Protein AF-A0A7X5CY88-F1 (afdb_monomer)

Nearest PDB structures (foldseek):
  5lwe-assembly1_A  TM=4.039E-01  e=1.557E+00  Homo sapiens
  6c9k-assembly1_S  TM=3.922E-01  e=3.007E+00  synthetic construct
  4nwp-assembly1_B  TM=4.016E-01  e=4.742E+00  Pyrococcus horikoshii OT3

Sequence (129 aa):
MANDVKNYSKETTSFILKEKIADMMKYGKQAVANFPRRERQTADEIRRSMLEMYRLSIIIEKKYYKKTTLQDLDIELDVLRHLIRLAQDKDYYGQNVAPPLPFKKYEYWSGLLNEIGRIIGGYMKYAKQ

Structure (mmCIF, N/CA/C/O backbone):
data_AF-A0A7X5CY88-F1
#
_entry.id   AF-A0A7X5CY88-F1
#
loop_
_atom_site.group_PDB
_atom_site.id
_atom_site.type_symbol
_atom_site.label_atom_id
_atom_site.label_alt_id
_atom_site.label_comp_id
_atom_site.label_asym_id
_atom_site.label_entity_id
_atom_site.label_seq_id
_atom_site.pdbx_PDB_ins_code
_atom_site.Cartn_x
_atom_site.Cartn_y
_atom_site.Cartn_z
_atom_site.occupancy
_atom_site.B_iso_or_equiv
_atom_site.auth_seq_id
_atom_site.auth_comp_id
_atom_site.auth_asym_id
_atom_site.auth_atom_id
_atom_site.pdbx_PDB_model_num
ATOM 1 N N . MET A 1 1 ? 18.848 -5.951 29.225 1.00 35.75 1 MET A N 1
ATOM 2 C CA . MET A 1 1 ? 18.233 -4.691 28.758 1.00 35.75 1 MET A CA 1
ATOM 3 C C . MET A 1 1 ? 16.773 -4.998 28.495 1.00 35.75 1 MET A C 1
ATOM 5 O O . MET A 1 1 ? 16.493 -5.838 27.651 1.00 35.75 1 MET A O 1
ATOM 9 N N . ALA A 1 2 ? 15.889 -4.489 29.351 1.00 35.09 2 ALA A N 1
ATOM 10 C CA . ALA A 1 2 ? 14.479 -4.854 29.360 1.00 35.09 2 ALA A CA 1
ATOM 11 C C . ALA A 1 2 ? 13.792 -4.370 28.077 1.00 35.09 2 ALA A C 1
ATOM 13 O O . 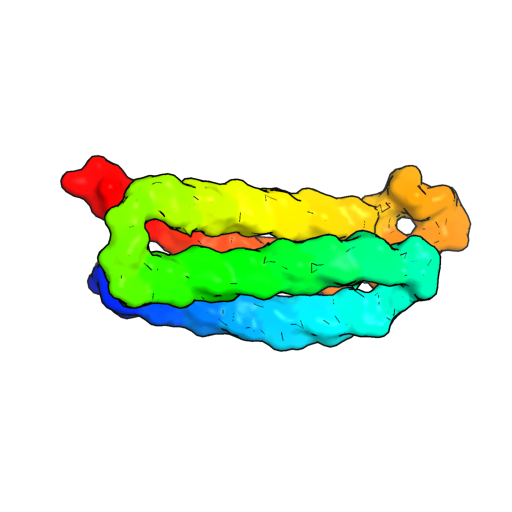ALA A 1 2 ? 13.971 -3.229 27.661 1.00 35.09 2 ALA A O 1
ATOM 14 N N . ASN A 1 3 ? 13.037 -5.269 27.449 1.00 37.44 3 ASN A N 1
ATOM 15 C CA . ASN A 1 3 ? 12.144 -4.948 26.350 1.00 37.44 3 ASN A CA 1
ATOM 16 C C . ASN A 1 3 ? 11.015 -4.067 26.893 1.00 37.44 3 ASN A C 1
ATOM 18 O O . ASN A 1 3 ? 10.084 -4.580 27.515 1.00 37.44 3 ASN A O 1
ATOM 22 N N . ASP A 1 4 ? 11.091 -2.762 26.644 1.00 35.91 4 ASP A N 1
ATOM 23 C CA . ASP A 1 4 ? 9.962 -1.849 26.805 1.00 35.91 4 ASP A CA 1
ATOM 24 C C . ASP A 1 4 ? 8.881 -2.224 25.787 1.00 35.91 4 ASP A C 1
ATOM 26 O O . ASP A 1 4 ? 8.830 -1.731 24.656 1.00 35.91 4 ASP A O 1
ATOM 30 N N . VAL A 1 5 ? 8.006 -3.145 26.187 1.00 42.75 5 VAL A N 1
ATOM 31 C CA . VAL A 1 5 ? 6.748 -3.414 25.497 1.00 42.75 5 VAL A CA 1
ATOM 32 C C . VAL A 1 5 ? 5.889 -2.166 25.680 1.00 42.75 5 VAL A C 1
ATOM 34 O O . VAL A 1 5 ? 5.160 -2.032 26.660 1.00 42.75 5 VAL A O 1
ATOM 37 N N . LYS A 1 6 ? 6.028 -1.205 24.759 1.00 44.69 6 LYS A N 1
ATOM 38 C CA . LYS A 1 6 ? 5.182 -0.011 24.699 1.00 44.69 6 LYS A CA 1
ATOM 39 C C . LYS A 1 6 ? 3.727 -0.463 24.628 1.00 44.69 6 LYS A C 1
ATOM 41 O O . LYS A 1 6 ? 3.270 -0.982 23.611 1.00 44.69 6 LYS A O 1
ATOM 46 N N . ASN A 1 7 ? 3.020 -0.301 25.739 1.00 45.00 7 ASN A N 1
ATOM 47 C CA . ASN A 1 7 ? 1.625 -0.679 25.869 1.00 45.00 7 ASN A CA 1
ATOM 48 C C . ASN A 1 7 ? 0.783 0.429 25.221 1.00 45.00 7 ASN A C 1
ATOM 50 O O . ASN A 1 7 ? 0.421 1.416 25.860 1.00 45.00 7 ASN A O 1
ATOM 54 N N . TYR A 1 8 ? 0.586 0.339 23.906 1.00 52.22 8 TYR A N 1
ATOM 55 C CA . TYR A 1 8 ? -0.177 1.332 23.159 1.00 52.22 8 TYR A CA 1
ATOM 56 C C . TYR A 1 8 ? -1.666 1.202 23.497 1.00 52.22 8 TYR A C 1
ATOM 58 O O . TYR A 1 8 ? -2.258 0.135 23.335 1.00 52.22 8 TYR A O 1
ATOM 66 N N . SER A 1 9 ? -2.297 2.296 23.934 1.00 60.19 9 SER A N 1
ATOM 67 C CA . SER A 1 9 ? -3.754 2.334 24.066 1.00 60.19 9 SER A CA 1
ATOM 68 C C . SER A 1 9 ? -4.412 2.150 22.686 1.00 60.19 9 SER A C 1
ATOM 70 O O . SER A 1 9 ? -3.818 2.440 21.637 1.00 60.19 9 SER A O 1
ATOM 72 N N . LYS A 1 10 ? -5.661 1.664 22.664 1.00 60.47 10 LYS A N 1
ATOM 73 C CA . LYS A 1 10 ? -6.431 1.423 21.428 1.00 60.47 10 LYS A CA 1
ATOM 74 C C . LYS A 1 10 ? -6.499 2.666 20.524 1.00 60.47 10 LYS A C 1
ATOM 76 O O . LYS A 1 10 ? -6.479 2.547 19.300 1.00 60.47 10 LYS A O 1
ATOM 81 N N . GLU A 1 11 ? -6.557 3.844 21.138 1.00 60.56 11 GLU A N 1
ATOM 82 C CA . GLU A 1 11 ? -6.665 5.147 20.479 1.00 60.56 11 GLU A CA 1
ATOM 83 C C . GLU A 1 11 ? -5.322 5.588 19.878 1.00 60.56 11 GLU A C 1
ATOM 85 O O . GLU A 1 11 ? -5.256 5.915 18.693 1.00 60.56 11 GLU A O 1
ATOM 90 N N . THR A 1 12 ? -4.226 5.455 20.635 1.00 68.31 12 THR A N 1
ATOM 91 C CA . THR A 1 12 ? -2.867 5.726 20.144 1.00 68.31 12 THR A CA 1
ATOM 92 C C . THR A 1 12 ? -2.495 4.798 18.984 1.00 68.31 12 THR A C 1
ATOM 94 O O . THR A 1 12 ? -1.907 5.240 18.002 1.00 68.31 12 THR A O 1
ATOM 97 N N . THR A 1 13 ? -2.877 3.519 19.046 1.00 69.06 13 THR A N 1
ATOM 98 C CA . THR A 1 13 ? -2.561 2.541 17.988 1.00 69.06 13 THR A CA 1
ATOM 99 C C . THR A 1 13 ? -3.295 2.846 16.681 1.00 69.06 13 THR A C 1
ATOM 101 O O . THR A 1 13 ? -2.699 2.771 15.608 1.00 69.06 13 THR A O 1
ATOM 104 N N . SER A 1 14 ? -4.577 3.226 16.758 1.00 70.00 14 SER A N 1
ATOM 105 C CA . SER A 1 14 ? -5.360 3.595 15.572 1.00 70.00 14 SER A CA 1
ATOM 106 C C . SER A 1 14 ? -4.827 4.861 14.904 1.00 70.00 14 SER A C 1
ATOM 108 O O . SER A 1 14 ? -4.806 4.947 13.677 1.00 70.00 14 SER A O 1
ATOM 110 N N . PHE A 1 15 ? -4.384 5.827 15.708 1.00 77.69 15 PHE A N 1
ATOM 111 C CA . PHE A 1 15 ? -3.756 7.045 15.216 1.00 77.69 15 PHE A CA 1
ATOM 112 C C . PHE A 1 15 ? -2.438 6.737 14.484 1.00 77.69 15 PHE A C 1
ATOM 114 O O . PHE A 1 15 ? -2.274 7.126 13.328 1.00 77.69 15 PHE A O 1
ATOM 121 N N . ILE A 1 16 ? -1.559 5.933 15.101 1.00 85.94 16 ILE A N 1
ATOM 122 C CA . ILE A 1 16 ? -0.278 5.505 14.510 1.00 85.94 16 ILE A CA 1
ATOM 123 C C . ILE A 1 16 ? -0.493 4.758 13.185 1.00 85.94 16 ILE A C 1
ATOM 125 O O . ILE A 1 16 ? 0.233 4.986 12.219 1.00 85.94 16 ILE A O 1
ATOM 129 N N . LEU A 1 17 ? -1.489 3.871 13.117 1.00 88.81 17 LEU A N 1
AT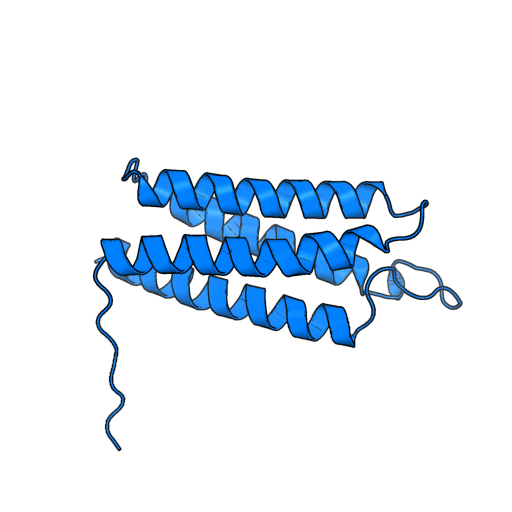OM 130 C CA . LEU A 1 17 ? -1.796 3.101 11.911 1.00 88.81 17 LEU A CA 1
ATOM 131 C C . LEU A 1 17 ? -2.125 4.011 10.719 1.00 88.81 17 LEU A C 1
ATOM 133 O O . LEU A 1 17 ? -1.563 3.839 9.636 1.00 88.81 17 LEU A O 1
ATOM 137 N N . LYS A 1 18 ? -3.001 5.000 10.924 1.00 91.06 18 LYS A N 1
ATOM 138 C CA . LYS A 1 18 ? -3.374 5.968 9.886 1.00 91.06 18 LYS A CA 1
ATOM 139 C C . LYS A 1 18 ? -2.169 6.782 9.416 1.00 91.06 18 LYS A C 1
ATOM 141 O O . LYS A 1 18 ? -2.000 6.967 8.211 1.00 91.06 18 LYS A O 1
ATOM 146 N N . GLU A 1 19 ? -1.335 7.262 10.339 1.00 92.56 19 GLU A N 1
ATOM 147 C CA . GLU A 1 19 ? -0.125 8.022 9.994 1.00 92.56 19 GLU A CA 1
ATOM 148 C C . GLU A 1 19 ? 0.852 7.184 9.166 1.00 92.56 19 GLU A C 1
ATOM 150 O O . GLU A 1 19 ? 1.308 7.626 8.112 1.00 92.56 19 GLU A O 1
ATOM 155 N N . LYS A 1 20 ? 1.094 5.932 9.570 1.00 93.06 20 LYS A N 1
ATOM 156 C CA . LYS A 1 20 ? 1.972 5.007 8.843 1.00 93.06 20 LYS A CA 1
ATOM 157 C C . LYS A 1 20 ? 1.463 4.693 7.439 1.00 93.06 20 LYS A C 1
ATOM 159 O O . LYS A 1 20 ? 2.252 4.668 6.495 1.00 93.06 20 LYS A O 1
ATOM 164 N N . ILE A 1 21 ? 0.152 4.502 7.278 1.00 94.19 21 ILE A N 1
ATOM 165 C CA . ILE A 1 21 ? -0.462 4.330 5.955 1.00 94.19 21 ILE A CA 1
ATOM 166 C C . ILE A 1 21 ? -0.300 5.609 5.126 1.00 94.19 21 ILE A C 1
ATOM 168 O O . ILE A 1 21 ? 0.097 5.529 3.966 1.00 94.19 21 ILE A O 1
ATOM 172 N N . ALA A 1 22 ? -0.535 6.791 5.702 1.00 94.12 22 ALA A N 1
ATOM 173 C CA . ALA A 1 22 ? -0.371 8.060 4.995 1.00 94.12 22 ALA A CA 1
ATOM 174 C C . ALA A 1 22 ? 1.078 8.291 4.528 1.00 94.12 22 ALA A C 1
ATOM 176 O O . ALA A 1 22 ? 1.299 8.740 3.401 1.00 94.12 22 ALA A O 1
ATOM 177 N N . ASP A 1 23 ? 2.068 7.951 5.354 1.00 94.44 23 ASP A N 1
ATOM 178 C CA . ASP A 1 23 ? 3.482 8.034 4.984 1.00 94.44 23 ASP A CA 1
ATOM 179 C C . ASP A 1 23 ? 3.849 7.028 3.887 1.00 94.44 23 ASP A C 1
ATOM 181 O O . ASP A 1 23 ? 4.501 7.398 2.906 1.00 94.44 23 ASP A O 1
ATOM 185 N N . MET A 1 24 ? 3.344 5.793 3.975 1.00 95.50 24 MET A N 1
ATOM 186 C CA . MET A 1 24 ? 3.473 4.804 2.902 1.00 95.50 24 MET A CA 1
ATOM 187 C C . MET A 1 24 ? 2.866 5.315 1.590 1.00 95.50 24 MET A C 1
ATOM 189 O O . MET A 1 24 ? 3.486 5.184 0.536 1.00 95.50 24 MET A O 1
ATOM 193 N N . MET A 1 25 ? 1.713 5.986 1.637 1.00 95.38 25 MET A N 1
ATOM 194 C CA . MET A 1 25 ? 1.081 6.564 0.450 1.00 95.38 25 MET A CA 1
ATOM 195 C C . MET A 1 25 ? 1.893 7.697 -0.181 1.00 95.38 25 MET A C 1
ATOM 197 O O . MET A 1 25 ? 1.896 7.816 -1.409 1.00 95.38 25 MET A O 1
ATOM 201 N N . LYS A 1 26 ? 2.569 8.542 0.613 1.00 94.44 26 LYS A N 1
ATOM 202 C CA . LYS A 1 26 ? 3.444 9.605 0.079 1.00 94.44 26 LYS A CA 1
ATOM 203 C C . LYS A 1 26 ? 4.538 8.995 -0.796 1.00 94.44 26 LYS A C 1
ATOM 205 O O . LYS A 1 26 ? 4.743 9.447 -1.922 1.00 94.44 26 LYS A O 1
ATOM 210 N N . TYR A 1 27 ? 5.168 7.927 -0.308 1.00 94.38 27 TYR A N 1
ATOM 211 C CA . TYR A 1 27 ? 6.159 7.170 -1.066 1.00 94.38 27 TYR A CA 1
ATOM 212 C C . TYR A 1 27 ? 5.537 6.447 -2.273 1.00 94.38 27 TYR A C 1
ATOM 214 O O . TYR A 1 27 ? 5.994 6.598 -3.409 1.00 94.38 27 TYR A O 1
ATOM 222 N N . GLY A 1 28 ? 4.455 5.700 -2.048 1.00 91.81 28 GLY A N 1
ATOM 223 C CA . GLY A 1 28 ? 3.822 4.863 -3.061 1.00 91.81 28 GLY A CA 1
ATOM 224 C C . GLY A 1 28 ? 3.292 5.651 -4.257 1.00 91.81 28 GLY A C 1
ATOM 225 O O . GLY A 1 28 ? 3.490 5.255 -5.406 1.00 91.81 28 GLY A O 1
ATOM 226 N N . LYS A 1 29 ? 2.704 6.834 -4.029 1.00 92.00 29 LYS A N 1
ATOM 227 C CA . LYS A 1 29 ? 2.262 7.722 -5.117 1.00 92.00 29 LYS A CA 1
ATOM 228 C C . LYS A 1 29 ? 3.419 8.149 -6.024 1.00 92.00 29 LYS A C 1
ATOM 2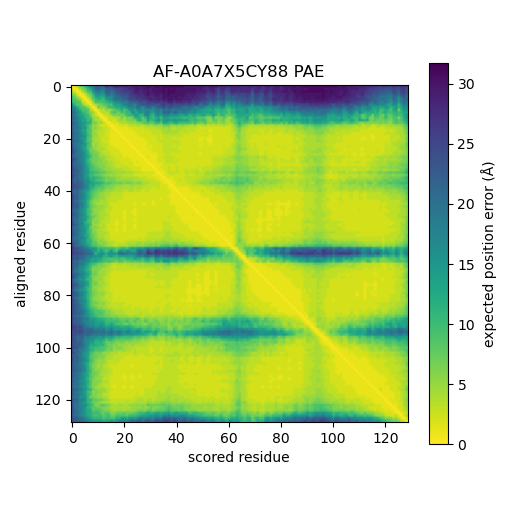30 O O . LYS A 1 29 ? 3.249 8.155 -7.243 1.00 92.00 29 LYS A O 1
ATOM 235 N N . GLN A 1 30 ? 4.585 8.465 -5.456 1.00 92.31 30 GLN A N 1
ATOM 236 C CA . GLN A 1 30 ? 5.782 8.822 -6.228 1.00 92.31 30 GLN A CA 1
ATOM 237 C C . GLN A 1 30 ? 6.363 7.615 -6.975 1.00 92.31 30 GLN A C 1
ATOM 239 O O . GLN A 1 30 ? 6.775 7.736 -8.129 1.00 92.31 30 GLN A O 1
ATOM 244 N N . ALA A 1 31 ? 6.379 6.436 -6.348 1.00 91.94 31 ALA A N 1
ATOM 245 C CA . ALA A 1 31 ? 6.855 5.211 -6.985 1.00 91.94 31 ALA A CA 1
ATOM 246 C C . ALA A 1 31 ? 6.020 4.867 -8.229 1.00 91.94 31 ALA A C 1
ATOM 248 O O . ALA A 1 31 ? 6.573 4.661 -9.309 1.00 91.94 31 ALA A O 1
ATOM 249 N N . VAL A 1 32 ? 4.696 4.910 -8.093 1.00 92.25 32 VAL A N 1
ATOM 250 C CA . VAL A 1 32 ? 3.738 4.517 -9.133 1.00 92.25 32 VAL A CA 1
ATOM 251 C C . VAL A 1 32 ? 3.584 5.571 -10.238 1.00 92.25 32 VAL A C 1
ATOM 253 O O . VAL A 1 32 ? 3.217 5.252 -11.366 1.00 92.25 32 VAL A O 1
ATOM 256 N N . ALA A 1 33 ? 3.893 6.841 -9.961 1.00 90.25 33 ALA A N 1
ATOM 257 C CA . ALA A 1 33 ? 3.929 7.892 -10.985 1.00 90.25 33 ALA A CA 1
ATOM 258 C C . ALA A 1 33 ? 4.966 7.626 -12.092 1.00 90.25 33 ALA A C 1
ATOM 260 O O . ALA A 1 33 ? 4.785 8.086 -13.214 1.00 90.25 33 ALA A O 1
ATOM 261 N 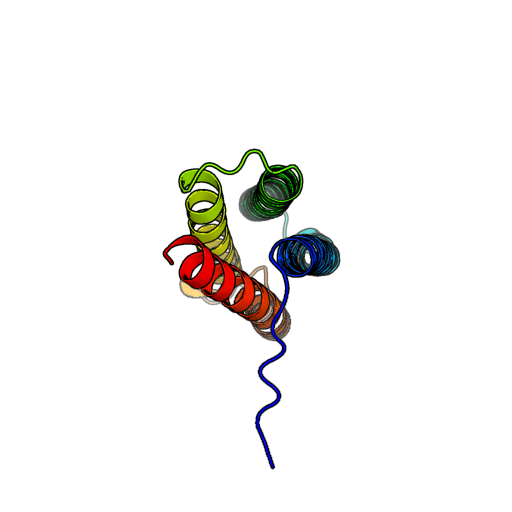N . ASN A 1 34 ? 6.018 6.859 -11.790 1.00 87.75 34 ASN A N 1
ATOM 262 C CA . ASN A 1 34 ? 7.089 6.530 -12.733 1.00 87.75 34 ASN A CA 1
ATOM 263 C C . ASN A 1 34 ? 6.810 5.264 -13.565 1.00 87.75 34 ASN A C 1
ATOM 265 O O . ASN A 1 34 ? 7.700 4.793 -14.272 1.00 87.75 34 ASN A O 1
ATOM 269 N N . PHE A 1 35 ? 5.617 4.672 -13.460 1.00 90.69 35 PHE A N 1
ATOM 270 C CA . PHE A 1 35 ? 5.301 3.444 -14.187 1.00 90.69 35 PHE A CA 1
ATOM 271 C C . PHE A 1 35 ? 5.150 3.722 -15.692 1.00 90.69 35 PHE A C 1
ATOM 273 O O . PHE A 1 35 ? 4.587 4.749 -16.084 1.00 90.69 35 PHE A O 1
ATOM 280 N N . PRO A 1 36 ? 5.623 2.808 -16.560 1.00 88.88 36 PRO A N 1
ATOM 281 C CA . PRO A 1 36 ? 5.475 2.953 -18.001 1.00 88.88 36 PRO A CA 1
ATOM 282 C C . PRO A 1 36 ? 3.996 2.888 -18.407 1.00 88.88 36 PRO A C 1
ATOM 284 O O . PRO A 1 36 ? 3.185 2.242 -17.748 1.00 88.88 36 PRO A O 1
ATOM 287 N N . ARG A 1 37 ? 3.643 3.496 -19.550 1.00 87.19 37 ARG A N 1
ATOM 288 C CA . ARG A 1 37 ? 2.249 3.599 -20.032 1.00 87.19 37 ARG A CA 1
ATOM 289 C C . ARG A 1 37 ? 1.510 2.256 -20.109 1.00 87.19 37 ARG A C 1
ATOM 291 O O . ARG A 1 37 ? 0.319 2.220 -19.824 1.00 87.19 37 ARG A O 1
ATOM 298 N N . ARG A 1 38 ? 2.207 1.177 -20.471 1.00 86.31 38 ARG A N 1
ATOM 299 C CA . ARG A 1 38 ? 1.647 -0.185 -20.526 1.00 86.31 38 ARG A CA 1
ATOM 300 C C . ARG A 1 38 ? 1.159 -0.706 -19.166 1.00 86.31 38 ARG A C 1
ATOM 302 O O . ARG A 1 38 ? 0.182 -1.430 -19.126 1.00 86.31 38 ARG A O 1
ATOM 309 N N . GLU A 1 39 ? 1.763 -0.246 -18.070 1.00 88.69 39 GLU A N 1
ATOM 310 C CA . GLU A 1 39 ? 1.437 -0.656 -16.696 1.00 88.69 39 GLU A CA 1
ATOM 311 C C . GLU A 1 39 ? 0.625 0.396 -15.947 1.00 88.69 39 GLU A C 1
ATOM 313 O O . GLU A 1 39 ? 0.587 0.435 -14.716 1.00 88.69 39 GLU A O 1
ATOM 318 N N . ARG A 1 40 ? -0.050 1.277 -16.692 1.00 89.62 40 ARG A N 1
ATOM 319 C CA . ARG A 1 40 ? -0.913 2.299 -16.105 1.00 89.62 40 ARG A CA 1
ATOM 320 C C . ARG A 1 40 ? -2.073 1.681 -15.324 1.00 89.62 40 ARG A C 1
ATOM 322 O O . ARG A 1 40 ? -2.422 2.201 -14.272 1.00 89.62 40 ARG A O 1
ATOM 329 N N . GLN A 1 41 ? -2.617 0.561 -15.797 1.00 91.25 41 GLN A N 1
ATOM 330 C CA . GLN A 1 41 ? -3.675 -0.154 -15.089 1.00 91.25 41 GLN A CA 1
ATOM 331 C C . GLN A 1 41 ? -3.179 -0.688 -13.740 1.00 91.25 41 GLN A C 1
ATOM 333 O O . GLN A 1 41 ? -3.785 -0.387 -12.717 1.00 91.25 41 GLN A O 1
ATOM 338 N N . THR A 1 42 ? -2.040 -1.385 -13.719 1.00 91.50 42 THR A N 1
ATOM 339 C CA . THR A 1 42 ? -1.384 -1.874 -12.493 1.00 91.50 42 THR A CA 1
ATOM 340 C C . THR A 1 42 ? -1.107 -0.730 -11.518 1.00 91.50 42 THR A C 1
ATOM 342 O O . THR A 1 42 ? -1.405 -0.815 -10.328 1.00 91.50 42 THR A O 1
ATOM 345 N N . ALA A 1 43 ? -0.605 0.391 -12.036 1.00 93.75 43 ALA A N 1
ATOM 346 C CA . ALA A 1 43 ? -0.413 1.611 -11.271 1.00 93.75 43 ALA A CA 1
ATOM 347 C C . ALA A 1 43 ? -1.721 2.134 -10.644 1.00 93.75 43 ALA A C 1
ATOM 349 O O . ALA A 1 43 ? -1.746 2.521 -9.475 1.00 93.75 43 ALA A O 1
ATOM 350 N N . ASP A 1 44 ? -2.816 2.146 -11.399 1.00 94.88 44 ASP A N 1
ATOM 351 C CA . ASP A 1 44 ?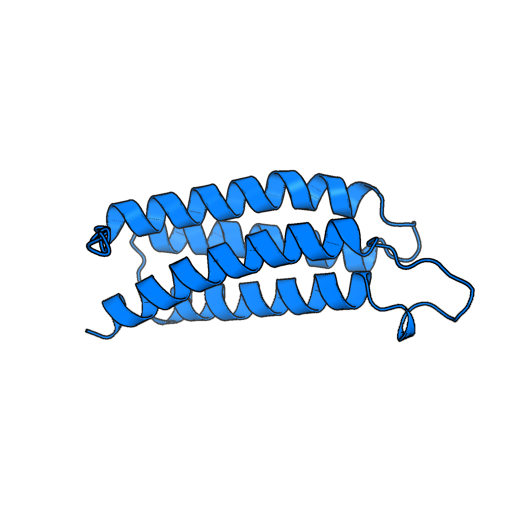 -4.112 2.615 -10.914 1.00 94.88 44 ASP A CA 1
ATOM 352 C C . ASP A 1 44 ? -4.734 1.668 -9.880 1.00 94.88 44 ASP A C 1
ATOM 354 O O . ASP A 1 44 ? -5.337 2.156 -8.924 1.00 94.88 44 ASP A O 1
ATOM 358 N N . GLU A 1 45 ? -4.550 0.351 -10.008 1.00 95.62 45 GLU A N 1
ATOM 359 C CA . GLU A 1 45 ? -4.966 -0.615 -8.978 1.00 95.62 45 GLU A CA 1
ATOM 360 C C . GLU A 1 45 ? -4.172 -0.429 -7.678 1.00 95.62 45 GLU A C 1
ATOM 362 O O . GLU A 1 45 ? -4.761 -0.340 -6.603 1.00 95.62 45 GLU A O 1
ATOM 367 N N . ILE A 1 46 ? -2.848 -0.236 -7.759 1.00 95.94 46 ILE A N 1
ATOM 368 C CA . ILE A 1 46 ? -2.019 0.062 -6.578 1.00 95.94 46 ILE A CA 1
ATOM 369 C C . ILE A 1 46 ? -2.488 1.356 -5.896 1.00 95.94 46 ILE A C 1
ATOM 371 O O . ILE A 1 46 ? -2.586 1.421 -4.669 1.00 95.94 46 ILE A O 1
ATOM 375 N N . ARG A 1 47 ? -2.813 2.405 -6.668 1.00 95.12 47 ARG A N 1
ATOM 376 C CA . ARG A 1 47 ? -3.355 3.657 -6.110 1.00 95.12 47 ARG A CA 1
ATOM 377 C C . ARG A 1 47 ? -4.700 3.449 -5.424 1.00 95.12 47 ARG A C 1
ATOM 379 O O . ARG A 1 47 ? -4.919 4.049 -4.372 1.00 95.12 47 ARG A O 1
ATOM 386 N N . ARG A 1 48 ? -5.585 2.641 -6.011 1.00 96.38 48 ARG A N 1
ATOM 387 C CA . ARG A 1 48 ? -6.889 2.309 -5.426 1.00 96.38 48 ARG A CA 1
ATOM 388 C C . ARG A 1 48 ? -6.725 1.552 -4.113 1.00 96.38 48 ARG A C 1
ATOM 390 O O . ARG A 1 48 ? -7.283 1.997 -3.118 1.00 96.38 48 ARG A O 1
ATOM 397 N N . SER A 1 49 ? -5.878 0.527 -4.090 1.00 96.88 49 SER A N 1
ATOM 398 C CA . SER A 1 49 ? -5.592 -0.259 -2.887 1.00 96.88 49 SER A CA 1
ATOM 399 C C . SER A 1 49 ? -5.013 0.597 -1.751 1.00 96.88 49 SER A C 1
ATOM 401 O O . SER A 1 49 ? -5.517 0.600 -0.629 1.00 96.88 49 SER A O 1
ATOM 403 N N . MET A 1 50 ? -4.041 1.466 -2.061 1.00 96.38 50 MET A N 1
ATOM 404 C CA . MET A 1 50 ? -3.513 2.445 -1.100 1.00 96.38 50 MET A CA 1
ATOM 405 C C . MET A 1 50 ? -4.598 3.363 -0.509 1.00 96.38 50 MET A C 1
ATOM 407 O O . MET A 1 50 ? -4.578 3.668 0.684 1.00 96.38 50 MET A O 1
ATOM 411 N N . LEU A 1 51 ? -5.523 3.850 -1.343 1.00 95.94 51 LEU A N 1
ATOM 412 C CA . LEU A 1 51 ? -6.623 4.707 -0.895 1.00 95.94 51 LEU A CA 1
ATOM 413 C C . LEU A 1 51 ? -7.627 3.938 -0.035 1.00 95.94 51 LEU A C 1
ATOM 415 O O . LEU A 1 51 ? -8.146 4.502 0.929 1.00 95.94 51 LEU A O 1
ATOM 419 N N . GLU A 1 52 ? -7.883 2.675 -0.361 1.00 96.06 52 GLU A N 1
ATOM 420 C CA . GLU A 1 52 ? -8.808 1.830 0.386 1.00 96.06 52 GLU A CA 1
ATOM 421 C C . GLU A 1 52 ? -8.272 1.510 1.781 1.00 96.06 52 GLU A C 1
ATOM 423 O O . GLU A 1 52 ? -8.965 1.753 2.769 1.00 96.06 52 GLU A O 1
ATOM 428 N N . MET A 1 53 ? -6.991 1.146 1.899 1.00 94.94 53 MET A N 1
ATOM 429 C CA . MET A 1 53 ? -6.329 1.012 3.202 1.00 94.94 53 MET A CA 1
ATOM 430 C C . MET A 1 53 ? -6.477 2.274 4.065 1.00 94.94 53 MET A C 1
ATOM 432 O O . MET A 1 53 ? -6.747 2.196 5.266 1.00 94.94 53 MET A O 1
ATOM 436 N N . TYR A 1 54 ? -6.320 3.457 3.463 1.00 94.56 54 TYR A N 1
ATOM 437 C CA . TYR A 1 54 ? -6.465 4.719 4.183 1.00 94.56 54 TYR A CA 1
ATOM 438 C C . TYR A 1 54 ? -7.903 4.953 4.658 1.00 94.56 54 TYR A C 1
ATOM 440 O O . TYR A 1 54 ? -8.112 5.322 5.815 1.00 94.56 54 TYR A O 1
ATOM 448 N N . ARG A 1 55 ? -8.905 4.674 3.818 1.00 92.69 55 ARG A N 1
ATOM 449 C CA . ARG A 1 55 ? -10.325 4.752 4.201 1.00 92.69 55 ARG A CA 1
ATOM 450 C C . ARG A 1 55 ? -10.650 3.804 5.348 1.00 92.69 55 ARG A C 1
ATOM 452 O O . ARG A 1 55 ? -11.231 4.241 6.340 1.00 92.69 55 ARG A O 1
ATOM 459 N N . LEU A 1 56 ? -10.218 2.548 5.252 1.00 92.25 56 LEU A N 1
ATOM 460 C CA . LEU A 1 56 ? -10.400 1.546 6.302 1.00 92.25 56 LEU A CA 1
ATOM 461 C C . LEU A 1 56 ? -9.760 1.999 7.622 1.00 92.25 56 LEU A C 1
ATOM 463 O O . LEU A 1 56 ? -10.389 1.898 8.675 1.00 92.25 56 LEU A O 1
ATOM 467 N N . SER A 1 57 ? -8.567 2.606 7.576 1.00 90.19 57 SER A N 1
ATOM 468 C CA . SER A 1 57 ? -7.910 3.167 8.767 1.00 90.19 57 SER A CA 1
ATOM 469 C C . SER A 1 57 ? -8.723 4.284 9.440 1.00 90.19 57 SER A C 1
ATOM 471 O O . SER A 1 57 ? -8.801 4.331 10.668 1.00 90.19 57 SER A O 1
ATOM 473 N N . ILE A 1 58 ? -9.401 5.136 8.660 1.00 89.25 58 ILE A N 1
ATOM 474 C CA . ILE A 1 58 ? -10.278 6.197 9.181 1.00 89.25 58 ILE A CA 1
ATOM 475 C C . ILE A 1 58 ? -11.535 5.597 9.819 1.00 89.25 58 ILE A C 1
ATOM 477 O O . ILE A 1 58 ? -11.974 6.066 10.869 1.00 89.25 58 ILE A O 1
ATOM 481 N N . ILE A 1 59 ? -12.119 4.559 9.214 1.00 87.75 59 ILE A N 1
ATOM 482 C CA . ILE A 1 59 ? -13.298 3.871 9.765 1.00 87.75 59 ILE A CA 1
ATOM 483 C C . ILE A 1 59 ? -12.953 3.235 11.120 1.00 87.75 59 ILE A C 1
ATOM 485 O O . ILE A 1 59 ? -13.719 3.371 12.080 1.00 87.75 59 ILE A O 1
ATOM 489 N N . ILE A 1 60 ? -11.775 2.609 11.214 1.00 84.88 60 ILE A N 1
ATOM 490 C CA . ILE A 1 60 ? -11.221 2.071 12.463 1.00 84.88 60 ILE A CA 1
ATOM 491 C C . ILE A 1 60 ? -11.012 3.206 13.482 1.00 84.88 60 ILE A C 1
ATOM 493 O O . ILE A 1 60 ? -11.429 3.077 14.630 1.00 84.88 60 ILE A O 1
ATOM 497 N N . GLU A 1 61 ? -10.445 4.348 13.089 1.00 83.44 61 GLU A N 1
ATOM 498 C CA . GLU A 1 61 ? -10.229 5.488 13.995 1.00 83.44 61 GLU A CA 1
ATOM 499 C C . GLU A 1 61 ? -11.537 6.078 14.533 1.00 83.44 61 GLU A C 1
ATOM 501 O O . GLU A 1 61 ? -11.653 6.363 15.725 1.00 83.44 61 GLU A O 1
ATOM 506 N N . LYS A 1 62 ? -12.560 6.209 13.683 1.00 80.88 62 LYS A N 1
ATOM 507 C CA . LYS A 1 62 ? -13.877 6.750 14.056 1.00 80.88 62 LYS A CA 1
ATOM 508 C C . LYS A 1 62 ? -14.713 5.812 14.928 1.00 80.88 62 LYS A C 1
ATOM 510 O O . LYS A 1 62 ? -15.856 6.131 15.240 1.00 80.88 62 LYS A O 1
ATOM 515 N N . LYS A 1 63 ? -14.144 4.688 15.365 1.00 67.00 63 LYS A N 1
ATOM 516 C CA . LYS A 1 63 ? -14.769 3.712 16.259 1.00 67.00 63 LYS A CA 1
ATOM 517 C C . LYS A 1 63 ? -16.054 3.078 15.722 1.00 67.00 63 LYS A C 1
ATOM 519 O O . LYS A 1 63 ? -16.798 2.485 16.502 1.00 67.00 63 LYS A O 1
ATOM 524 N N . TYR A 1 64 ? -16.267 3.068 14.404 1.00 60.47 64 TYR A N 1
ATOM 525 C CA . TYR A 1 64 ? -17.264 2.201 13.759 1.00 60.47 64 TYR A CA 1
ATOM 526 C C . TYR A 1 64 ? -16.761 0.746 13.732 1.00 60.47 64 TYR A C 1
ATOM 528 O O . TYR A 1 64 ? -16.734 0.090 12.693 1.00 60.47 64 TYR A O 1
ATOM 536 N N . TYR A 1 65 ? -16.282 0.253 14.879 1.00 57.81 65 TYR A N 1
ATOM 537 C CA . TYR A 1 65 ? -15.580 -1.014 15.007 1.00 57.81 65 TYR A CA 1
ATOM 538 C C . TYR A 1 65 ? -16.535 -2.176 14.765 1.00 57.81 65 TYR A C 1
ATOM 540 O O . TYR A 1 65 ? -17.209 -2.648 15.680 1.00 57.81 65 TYR A O 1
ATOM 548 N N . LYS A 1 66 ? -16.525 -2.708 13.549 1.00 61.34 66 LYS A N 1
ATOM 549 C CA . LYS A 1 66 ? -16.862 -4.111 13.327 1.00 61.34 66 LYS A CA 1
ATOM 550 C C . LYS A 1 66 ? -15.547 -4.882 13.247 1.00 61.34 66 LYS A C 1
ATOM 552 O O . LYS A 1 66 ? -14.597 -4.407 12.629 1.00 61.34 66 LYS A O 1
ATOM 557 N N . LYS A 1 67 ? -15.471 -6.070 13.868 1.00 67.25 67 LYS A N 1
ATOM 558 C CA . LYS A 1 67 ? -14.304 -6.977 13.737 1.00 67.25 67 LYS A CA 1
ATOM 559 C C . LYS A 1 67 ? -13.918 -7.197 12.266 1.00 67.25 67 LYS A C 1
ATOM 561 O O . LYS A 1 67 ? -12.741 -7.372 11.977 1.00 67.25 67 LYS A O 1
ATOM 566 N N . THR A 1 68 ? -14.899 -7.118 11.368 1.00 80.38 68 THR A N 1
ATOM 567 C CA . THR A 1 68 ? -14.735 -7.229 9.918 1.00 80.38 68 THR A CA 1
ATOM 568 C C . THR A 1 68 ? -13.839 -6.134 9.341 1.00 80.38 68 THR A C 1
ATOM 570 O O . THR A 1 68 ? -12.923 -6.463 8.615 1.00 80.38 68 THR A O 1
ATOM 573 N N . THR A 1 69 ? -13.964 -4.864 9.747 1.00 85.06 69 THR A N 1
ATOM 574 C CA . THR A 1 69 ? -13.196 -3.756 9.135 1.00 85.06 69 THR A CA 1
ATOM 575 C C . THR A 1 69 ? -11.683 -3.886 9.330 1.00 85.06 69 THR A C 1
ATOM 577 O O . THR A 1 69 ? -10.899 -3.486 8.475 1.00 85.06 69 THR A O 1
ATOM 580 N N . LEU A 1 70 ? -11.252 -4.450 10.461 1.00 85.00 70 LEU A N 1
ATOM 581 C CA . LEU A 1 70 ? -9.834 -4.717 10.700 1.00 85.00 70 LEU A CA 1
ATOM 582 C C . LEU A 1 70 ? -9.325 -5.890 9.853 1.00 85.00 70 LEU A C 1
ATOM 584 O O . LEU A 1 70 ? -8.180 -5.864 9.420 1.00 85.00 70 LEU A O 1
ATOM 588 N N . GLN A 1 71 ? -10.172 -6.897 9.621 1.00 88.56 71 GLN A N 1
ATOM 589 C CA . GLN A 1 71 ? -9.866 -8.000 8.709 1.00 88.56 71 GLN A CA 1
ATOM 590 C C . GLN A 1 71 ? -9.822 -7.507 7.263 1.00 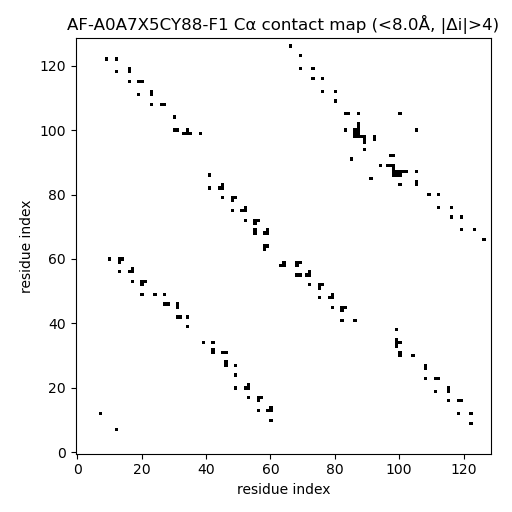88.56 71 GLN A C 1
ATOM 592 O O . GLN A 1 71 ? -8.898 -7.860 6.544 1.00 88.56 71 GLN A O 1
ATOM 597 N N . ASP A 1 72 ? -10.752 -6.637 6.868 1.00 92.31 72 ASP A N 1
ATOM 598 C CA . ASP A 1 72 ? -10.771 -6.005 5.549 1.00 92.31 72 ASP A CA 1
ATOM 599 C C . ASP A 1 72 ? -9.470 -5.222 5.312 1.00 92.31 72 ASP A C 1
ATOM 601 O O . ASP A 1 72 ? -8.866 -5.331 4.250 1.00 92.31 72 ASP A O 1
ATOM 605 N N . LEU A 1 73 ? -8.974 -4.498 6.326 1.00 92.56 73 LEU A N 1
ATOM 606 C CA . LEU A 1 73 ? -7.687 -3.802 6.235 1.00 92.56 73 LEU A CA 1
ATOM 607 C C . LEU A 1 73 ? -6.492 -4.762 6.123 1.00 92.56 73 LEU A C 1
ATOM 609 O O . LEU A 1 73 ? -5.540 -4.460 5.404 1.00 92.56 73 LEU A O 1
ATOM 613 N N . ASP A 1 74 ? -6.514 -5.884 6.842 1.00 92.62 74 ASP A N 1
ATOM 614 C CA . ASP A 1 74 ? -5.465 -6.910 6.766 1.00 92.62 74 ASP A CA 1
ATOM 615 C C . ASP A 1 74 ? -5.428 -7.578 5.382 1.00 92.62 74 ASP A C 1
ATOM 617 O O . ASP A 1 74 ? -4.358 -7.734 4.793 1.00 92.62 74 ASP A O 1
ATOM 621 N N . ILE A 1 75 ? -6.601 -7.879 4.818 1.00 94.94 75 ILE A N 1
ATOM 622 C CA . ILE A 1 75 ? -6.749 -8.402 3.455 1.00 94.94 75 ILE A CA 1
ATOM 623 C C . ILE A 1 75 ? -6.229 -7.381 2.441 1.00 94.94 75 ILE A C 1
ATOM 625 O O . ILE A 1 75 ? -5.419 -7.725 1.584 1.00 94.94 75 ILE A O 1
ATOM 629 N N . GLU A 1 76 ? -6.645 -6.119 2.553 1.00 96.69 76 GLU A N 1
ATOM 630 C CA . GLU A 1 76 ? -6.239 -5.067 1.618 1.00 96.69 76 GLU A CA 1
ATOM 631 C C . GLU A 1 76 ? -4.725 -4.804 1.670 1.00 96.69 76 GLU A C 1
ATOM 633 O O . GLU A 1 76 ? -4.084 -4.571 0.644 1.00 96.69 76 GLU A O 1
ATOM 638 N N . LEU A 1 77 ? -4.114 -4.907 2.855 1.00 96.19 77 LEU A N 1
ATOM 639 C CA . LEU A 1 77 ? -2.660 -4.858 2.996 1.00 96.19 77 LEU A CA 1
ATOM 640 C C . LEU A 1 77 ? -1.977 -5.976 2.200 1.00 96.19 77 LEU A C 1
ATOM 642 O O . LEU A 1 77 ? -0.937 -5.738 1.578 1.00 96.19 77 LEU A O 1
ATOM 646 N N . ASP A 1 78 ? -2.528 -7.187 2.232 1.00 96.56 78 ASP A N 1
ATOM 647 C CA . ASP A 1 78 ? -1.967 -8.323 1.507 1.00 96.56 78 ASP A CA 1
ATOM 648 C C . ASP A 1 78 ? -2.166 -8.191 -0.008 1.00 96.56 78 ASP A C 1
ATOM 650 O O . ASP A 1 78 ? -1.228 -8.411 -0.778 1.00 96.56 78 ASP A O 1
ATOM 654 N N . VAL A 1 79 ? -3.329 -7.690 -0.439 1.00 96.81 79 VAL A N 1
ATOM 655 C CA . VAL A 1 79 ? -3.576 -7.289 -1.833 1.00 96.81 79 VAL A CA 1
ATOM 656 C C . VAL A 1 79 ? -2.500 -6.308 -2.299 1.00 96.81 79 VAL A C 1
ATOM 658 O O . VAL A 1 79 ? -1.866 -6.536 -3.332 1.00 96.81 79 VAL A O 1
ATOM 661 N N . LEU A 1 80 ? -2.208 -5.264 -1.516 1.00 96.38 80 LEU A N 1
ATOM 662 C CA . LEU A 1 80 ? -1.170 -4.296 -1.863 1.00 96.38 80 LEU A CA 1
ATOM 663 C C . LEU A 1 80 ? 0.222 -4.941 -1.960 1.00 96.38 80 LEU A C 1
ATOM 665 O O . LEU A 1 80 ? 0.959 -4.635 -2.901 1.00 96.38 80 LEU A O 1
ATOM 669 N N . ARG A 1 81 ? 0.583 -5.856 -1.044 1.00 95.81 81 ARG A N 1
ATOM 670 C CA . ARG A 1 81 ? 1.851 -6.615 -1.116 1.00 95.81 81 ARG A CA 1
ATOM 671 C C . ARG A 1 81 ? 1.960 -7.409 -2.413 1.00 95.81 81 ARG A C 1
ATOM 673 O O . ARG A 1 81 ? 3.006 -7.392 -3.063 1.00 95.81 81 ARG A O 1
ATOM 680 N N . HIS A 1 82 ? 0.885 -8.083 -2.806 1.00 95.56 82 HIS A N 1
ATOM 681 C CA . HIS A 1 82 ? 0.851 -8.847 -4.045 1.00 95.5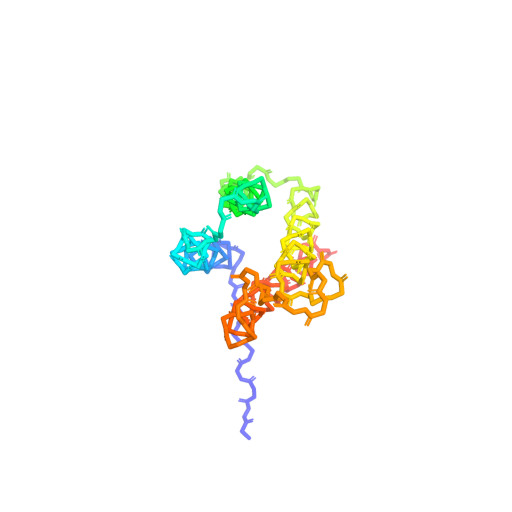6 82 HIS A CA 1
ATOM 682 C C . HIS A 1 82 ? 0.943 -7.942 -5.277 1.00 95.56 82 HIS A C 1
ATOM 684 O O . HIS A 1 82 ? 1.727 -8.237 -6.177 1.00 95.56 82 HIS A O 1
ATOM 690 N N . LEU A 1 83 ? 0.249 -6.802 -5.295 1.00 94.56 83 LEU A N 1
ATOM 691 C CA . LEU A 1 83 ? 0.329 -5.842 -6.399 1.00 94.56 83 LEU A CA 1
ATOM 692 C C . LEU A 1 83 ? 1.741 -5.259 -6.575 1.00 94.56 83 LEU A C 1
ATOM 694 O O . LEU A 1 83 ? 2.231 -5.172 -7.702 1.00 94.56 83 LEU A O 1
ATOM 698 N N . ILE A 1 84 ? 2.436 -4.894 -5.490 1.00 94.06 84 ILE A N 1
ATOM 699 C CA . ILE A 1 84 ? 3.816 -4.391 -5.608 1.00 94.06 84 ILE A CA 1
ATOM 700 C C . ILE A 1 84 ? 4.797 -5.489 -6.033 1.00 94.06 84 ILE A C 1
ATOM 702 O O . ILE A 1 84 ? 5.761 -5.196 -6.741 1.00 94.06 84 ILE A O 1
ATOM 706 N N . ARG A 1 85 ? 4.546 -6.748 -5.647 1.00 93.12 85 ARG A N 1
ATOM 707 C CA . ARG A 1 85 ? 5.336 -7.899 -6.094 1.00 93.12 85 ARG A CA 1
ATOM 708 C C . ARG A 1 85 ? 5.135 -8.141 -7.585 1.00 93.12 85 ARG A C 1
ATOM 710 O O . ARG A 1 85 ? 6.124 -8.257 -8.296 1.00 93.12 85 ARG A O 1
ATOM 717 N N . LEU A 1 86 ? 3.894 -8.103 -8.071 1.00 91.69 86 LEU A N 1
ATOM 718 C CA . LEU A 1 86 ? 3.577 -8.160 -9.504 1.00 91.69 86 LEU A CA 1
ATOM 719 C C . LEU A 1 86 ? 4.249 -7.028 -10.291 1.00 91.69 86 LEU A C 1
ATOM 721 O O . LEU A 1 86 ? 4.693 -7.231 -11.414 1.00 91.69 86 LEU A O 1
ATOM 725 N N . ALA A 1 87 ? 4.367 -5.834 -9.709 1.00 90.62 87 ALA A N 1
ATOM 726 C CA . ALA A 1 87 ? 5.055 -4.711 -10.344 1.00 90.62 87 ALA A CA 1
ATOM 727 C C . ALA A 1 87 ? 6.593 -4.838 -10.346 1.00 90.62 87 ALA A C 1
ATOM 729 O O . ALA A 1 87 ? 7.260 -4.108 -11.081 1.00 90.62 87 ALA A O 1
ATOM 730 N N . GLN A 1 88 ? 7.168 -5.718 -9.523 1.00 91.06 88 GLN A N 1
ATOM 731 C CA . GLN A 1 88 ? 8.614 -5.953 -9.433 1.00 91.06 88 GLN A CA 1
ATOM 732 C C . GLN A 1 88 ? 9.053 -7.220 -10.174 1.00 91.06 88 GLN A C 1
ATOM 734 O O . GLN A 1 88 ? 10.188 -7.287 -10.655 1.00 91.06 88 GLN A O 1
ATOM 739 N N . ASP A 1 89 ? 8.190 -8.226 -10.223 1.00 88.06 89 ASP A N 1
ATOM 740 C CA . ASP A 1 89 ? 8.500 -9.551 -10.734 1.00 88.06 89 ASP A CA 1
ATOM 741 C C . ASP A 1 89 ? 8.745 -9.515 -12.248 1.00 88.06 89 ASP A C 1
ATOM 743 O O . ASP A 1 89 ? 7.913 -9.059 -13.030 1.00 88.06 89 ASP A O 1
ATOM 747 N N . LYS A 1 90 ? 9.934 -9.971 -12.648 1.00 83.44 90 LYS A N 1
ATOM 748 C CA . LYS A 1 90 ? 10.393 -9.953 -14.038 1.00 83.44 90 LYS A CA 1
ATOM 749 C C . LYS A 1 90 ? 9.693 -11.008 -14.881 1.00 83.44 90 LYS A C 1
ATOM 751 O O . LYS A 1 90 ? 9.630 -10.838 -16.088 1.00 83.44 90 LYS A O 1
ATOM 756 N N . ASP A 1 91 ? 9.140 -12.058 -14.287 1.00 82.88 91 ASP A N 1
ATOM 757 C CA . ASP A 1 91 ? 8.511 -13.129 -15.061 1.00 82.88 91 ASP A CA 1
ATOM 758 C C . ASP A 1 91 ? 7.227 -12.641 -15.755 1.00 82.88 91 ASP A C 1
ATOM 760 O O . ASP A 1 91 ? 6.862 -13.134 -16.822 1.00 82.88 91 ASP A O 1
ATOM 764 N N . TYR A 1 92 ? 6.600 -11.586 -15.220 1.00 78.62 92 TYR A N 1
ATOM 765 C CA . TYR A 1 92 ? 5.464 -10.896 -15.843 1.00 78.62 92 TYR A CA 1
ATOM 766 C C . TYR A 1 92 ? 5.876 -9.931 -16.963 1.00 78.62 92 TYR A C 1
ATOM 768 O O . TYR A 1 92 ? 5.044 -9.542 -17.783 1.00 78.62 92 TYR A O 1
ATOM 776 N N . TYR A 1 93 ? 7.153 -9.545 -17.031 1.00 74.00 93 TYR A N 1
ATOM 777 C CA . TYR A 1 93 ? 7.675 -8.592 -18.007 1.00 74.00 93 TYR A CA 1
ATOM 778 C C . TYR A 1 93 ? 8.831 -9.242 -18.757 1.00 74.00 93 TYR A C 1
ATOM 780 O O . TYR A 1 93 ? 9.953 -9.246 -18.270 1.00 74.00 93 TYR A O 1
ATOM 788 N N . GLY A 1 94 ? 8.543 -9.789 -19.944 1.00 72.38 94 GLY A N 1
ATOM 789 C CA . GLY A 1 94 ? 9.453 -10.649 -20.712 1.00 72.38 94 GLY A CA 1
ATOM 790 C C . GLY A 1 94 ? 10.942 -10.272 -20.656 1.00 72.38 94 GLY A C 1
ATOM 791 O O . GLY A 1 94 ? 11.290 -9.101 -20.600 1.00 72.38 94 GLY A O 1
ATOM 792 N N . GLN A 1 95 ? 11.816 -11.280 -20.737 1.00 69.94 95 GLN A N 1
ATOM 793 C CA . GLN A 1 95 ? 13.237 -11.298 -20.325 1.00 69.94 95 GLN A CA 1
ATOM 794 C C . GLN A 1 95 ? 14.100 -10.032 -20.547 1.00 69.94 95 GLN A C 1
ATOM 796 O O . GLN A 1 95 ? 15.028 -9.794 -19.778 1.00 69.94 95 GLN A O 1
ATOM 801 N N . ASN A 1 96 ? 13.803 -9.203 -21.552 1.00 78.38 96 ASN A N 1
ATOM 802 C CA . ASN A 1 96 ? 14.554 -7.987 -21.896 1.00 78.38 96 ASN A CA 1
ATOM 803 C C . ASN A 1 96 ? 13.903 -6.683 -21.413 1.00 78.38 96 ASN A C 1
ATOM 805 O O . ASN A 1 96 ? 14.249 -5.592 -21.867 1.00 78.38 96 ASN A O 1
ATOM 809 N N . VAL A 1 97 ? 12.930 -6.779 -20.515 1.00 79.31 97 VAL A N 1
ATOM 810 C CA . VAL A 1 97 ? 12.129 -5.654 -20.066 1.00 79.31 97 VAL A CA 1
ATOM 811 C C . VAL A 1 97 ? 12.339 -5.434 -18.574 1.00 79.31 97 VAL A C 1
ATOM 813 O O . VAL A 1 97 ? 12.074 -6.303 -17.750 1.00 79.31 97 VAL A O 1
ATOM 816 N N . ALA A 1 98 ? 12.767 -4.226 -18.206 1.00 82.75 98 ALA A N 1
ATOM 817 C CA . ALA A 1 98 ? 12.832 -3.854 -16.801 1.00 82.75 98 ALA A CA 1
ATOM 818 C C . ALA A 1 98 ? 11.415 -3.811 -16.187 1.00 82.75 98 ALA A C 1
ATOM 820 O O . ALA A 1 98 ? 10.498 -3.248 -16.809 1.00 82.75 98 ALA A O 1
ATOM 821 N N . PRO A 1 99 ? 11.228 -4.368 -14.976 1.00 87.75 99 PRO A N 1
ATOM 822 C CA . PRO A 1 99 ? 9.960 -4.283 -14.277 1.00 87.75 99 PRO A CA 1
ATOM 823 C C . PRO A 1 99 ? 9.654 -2.817 -13.916 1.00 87.75 99 PRO A C 1
ATOM 825 O O . PRO A 1 99 ? 10.581 -2.030 -13.687 1.00 87.75 99 PRO A O 1
ATOM 828 N N . PRO A 1 100 ? 8.370 -2.432 -13.842 1.00 87.81 100 PRO A N 1
ATOM 829 C CA . PRO A 1 100 ? 7.937 -1.084 -13.459 1.00 87.81 100 PRO A CA 1
ATOM 830 C C . PRO A 1 100 ? 8.498 -0.608 -12.123 1.00 87.81 100 PRO A C 1
ATOM 832 O O . PRO A 1 100 ? 8.770 0.581 -11.947 1.00 87.81 100 PRO A O 1
ATOM 835 N N . LEU A 1 101 ? 8.659 -1.536 -11.179 1.00 89.69 101 LEU A N 1
ATOM 836 C CA . LEU A 1 101 ? 9.158 -1.264 -9.845 1.00 89.69 101 LEU A CA 1
ATOM 837 C C . LEU A 1 101 ? 10.568 -1.855 -9.677 1.00 89.69 101 LEU A C 1
ATOM 839 O O . LEU A 1 101 ? 10.727 -3.072 -9.568 1.00 89.69 101 LEU A O 1
ATOM 843 N N . PRO A 1 102 ? 11.616 -1.013 -9.611 1.00 91.19 102 PRO A N 1
ATOM 844 C CA . PRO A 1 102 ? 12.967 -1.470 -9.312 1.00 91.19 102 PRO A CA 1
ATOM 845 C C . PRO A 1 102 ? 13.052 -2.144 -7.940 1.00 91.19 102 PRO A C 1
ATOM 847 O O . PRO A 1 102 ? 12.432 -1.678 -6.982 1.00 91.19 102 PRO A O 1
ATOM 850 N N . PHE A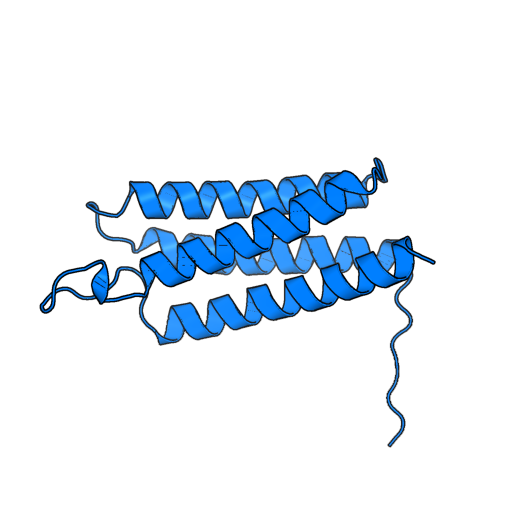 1 103 ? 13.913 -3.157 -7.815 1.00 90.81 103 PHE A N 1
ATOM 851 C CA . PHE A 1 103 ? 14.068 -3.944 -6.585 1.00 90.81 103 PHE A CA 1
ATOM 852 C C . PHE A 1 103 ? 14.296 -3.086 -5.329 1.00 90.81 103 PHE A C 1
ATOM 854 O O . PHE A 1 103 ? 13.604 -3.268 -4.337 1.00 90.81 103 PHE A O 1
ATOM 861 N N . LYS A 1 104 ? 15.174 -2.073 -5.389 1.00 91.56 104 LYS A N 1
ATOM 862 C CA . LYS A 1 104 ? 15.420 -1.162 -4.251 1.00 91.56 104 LYS A CA 1
ATOM 863 C C . LYS A 1 104 ? 14.159 -0.423 -3.787 1.00 91.56 104 LYS A C 1
ATOM 865 O O . LYS A 1 104 ? 13.981 -0.186 -2.597 1.00 91.56 104 LYS A O 1
ATOM 870 N N . LYS A 1 105 ? 13.285 -0.034 -4.726 1.00 92.50 105 LYS A N 1
ATOM 871 C CA . LYS A 1 105 ? 12.017 0.629 -4.392 1.00 92.50 105 LYS A CA 1
ATOM 872 C C . LYS A 1 105 ? 11.025 -0.365 -3.794 1.00 92.50 105 LYS A C 1
ATOM 874 O O . LYS A 1 105 ? 10.369 -0.051 -2.808 1.00 92.50 105 LYS A O 1
ATOM 879 N N . TYR A 1 106 ? 10.956 -1.565 -4.366 1.00 93.44 106 TYR A N 1
ATOM 880 C CA . TYR A 1 106 ? 10.145 -2.663 -3.848 1.00 93.44 106 TYR A CA 1
ATOM 881 C C . TYR A 1 106 ? 10.545 -3.068 -2.423 1.00 93.44 106 TYR A C 1
ATOM 883 O O . TYR A 1 106 ? 9.673 -3.210 -1.572 1.00 93.44 106 TYR A O 1
ATOM 891 N N . GLU A 1 107 ? 11.840 -3.213 -2.142 1.00 94.25 107 GLU A N 1
ATOM 892 C CA . GLU A 1 107 ? 12.365 -3.596 -0.828 1.00 94.25 107 GLU A CA 1
ATOM 893 C C . GLU A 1 107 ? 11.985 -2.568 0.243 1.00 94.25 107 GLU A C 1
ATOM 895 O O . GLU A 1 107 ? 11.410 -2.920 1.275 1.00 94.25 107 GLU A O 1
ATOM 900 N N . TYR A 1 108 ? 12.221 -1.283 -0.040 1.00 95.19 108 TYR A N 1
ATOM 901 C CA . TYR A 1 108 ? 11.839 -0.203 0.865 1.00 95.19 108 TYR A CA 1
ATOM 902 C C . TYR A 1 108 ? 10.324 -0.165 1.102 1.00 95.19 108 TYR A C 1
ATOM 904 O O . TYR A 1 108 ? 9.875 -0.099 2.248 1.00 95.19 108 TYR A O 1
ATOM 912 N N . TRP A 1 109 ? 9.522 -0.269 0.037 1.00 95.38 109 TRP A N 1
ATOM 913 C CA . TRP A 1 109 ? 8.065 -0.269 0.157 1.00 95.38 109 TRP A CA 1
ATOM 914 C C . TRP A 1 109 ? 7.560 -1.475 0.956 1.00 95.38 109 TRP A C 1
ATOM 916 O O . TRP A 1 109 ? 6.743 -1.326 1.863 1.00 95.38 109 TRP A O 1
ATOM 926 N N . SER A 1 110 ? 8.100 -2.662 0.689 1.00 94.44 110 SER A N 1
ATOM 927 C CA . SER A 1 110 ? 7.776 -3.884 1.430 1.00 94.44 110 SER A CA 1
ATOM 928 C C . SER A 1 110 ? 8.087 -3.734 2.921 1.00 94.44 110 SER A C 1
ATOM 930 O O . SER A 1 110 ? 7.309 -4.187 3.758 1.00 94.44 110 SER A O 1
ATOM 932 N N . GLY A 1 111 ? 9.171 -3.034 3.271 1.00 95.56 111 GLY A N 1
ATOM 933 C CA . GLY A 1 111 ? 9.487 -2.665 4.651 1.00 95.56 111 GLY A CA 1
ATOM 934 C C . GLY A 1 111 ? 8.373 -1.857 5.328 1.00 95.56 111 GLY A C 1
ATOM 935 O O . GLY A 1 111 ? 7.948 -2.209 6.430 1.00 95.56 111 GLY A O 1
ATOM 936 N N . LEU A 1 112 ? 7.841 -0.838 4.644 1.00 94.62 112 LEU A N 1
ATOM 937 C CA . LEU A 1 112 ? 6.718 -0.029 5.142 1.00 94.62 112 LEU A CA 1
ATOM 938 C C . LEU A 1 112 ? 5.446 -0.874 5.336 1.00 94.62 112 LEU A C 1
ATOM 940 O O . LEU A 1 112 ? 4.783 -0.775 6.367 1.00 94.62 112 LEU A O 1
ATOM 944 N N . LEU A 1 113 ? 5.125 -1.753 4.379 1.00 94.69 113 LEU A N 1
ATOM 945 C CA . LEU A 1 113 ? 3.964 -2.653 4.468 1.00 94.69 113 LEU A CA 1
ATOM 946 C C . LEU A 1 113 ? 4.106 -3.689 5.596 1.00 94.69 113 LEU A C 1
ATOM 948 O O . LEU A 1 113 ? 3.119 -4.087 6.219 1.00 94.69 113 LEU A O 1
ATOM 952 N N . ASN A 1 114 ? 5.327 -4.133 5.888 1.00 94.88 114 ASN A N 1
ATOM 953 C CA . ASN A 1 114 ? 5.601 -5.037 7.003 1.00 94.88 114 ASN A CA 1
ATOM 954 C C . ASN A 1 114 ? 5.434 -4.341 8.356 1.00 94.88 114 ASN A C 1
ATOM 956 O O . ASN A 1 114 ? 4.887 -4.939 9.283 1.00 94.88 114 ASN A O 1
ATOM 960 N N . GLU A 1 115 ? 5.859 -3.082 8.473 1.00 93.62 115 GLU A N 1
ATOM 961 C CA . GLU A 1 115 ? 5.622 -2.282 9.677 1.00 93.62 115 GLU A CA 1
ATOM 962 C C . GLU A 1 115 ? 4.118 -2.104 9.937 1.00 93.62 115 GLU A C 1
ATOM 964 O O . GLU A 1 115 ? 3.647 -2.388 11.041 1.00 93.62 115 GLU A O 1
ATOM 969 N N . ILE A 1 116 ? 3.351 -1.738 8.904 1.00 93.31 116 ILE A N 1
ATOM 970 C CA . ILE A 1 116 ? 1.887 -1.611 8.979 1.00 93.31 116 ILE A CA 1
ATOM 971 C C . ILE A 1 116 ? 1.239 -2.940 9.403 1.00 93.31 116 ILE A C 1
ATOM 973 O O . ILE A 1 116 ? 0.402 -2.961 10.306 1.00 93.31 116 ILE A O 1
ATOM 977 N N . GLY A 1 117 ? 1.677 -4.066 8.830 1.00 92.69 117 GLY A N 1
ATOM 978 C CA . GLY A 1 117 ? 1.171 -5.395 9.188 1.00 92.69 117 GLY A CA 1
ATOM 979 C C . GLY A 1 117 ? 1.426 -5.782 10.646 1.00 92.69 117 GLY A C 1
ATOM 980 O O . GLY A 1 117 ? 0.558 -6.367 11.290 1.00 92.69 117 GLY A O 1
ATOM 981 N N . ARG A 1 118 ? 2.580 -5.410 11.216 1.00 92.19 118 ARG A N 1
ATOM 982 C CA . ARG A 1 118 ? 2.861 -5.641 12.646 1.00 92.19 118 ARG A CA 1
ATOM 983 C C . ARG A 1 118 ? 1.903 -4.861 13.546 1.00 92.19 118 ARG A C 1
ATOM 985 O O . ARG A 1 118 ? 1.452 -5.403 14.554 1.00 92.19 118 ARG A O 1
ATOM 992 N N . ILE A 1 119 ? 1.573 -3.624 13.172 1.00 89.81 119 ILE A N 1
ATOM 993 C CA . ILE A 1 119 ? 0.613 -2.785 13.904 1.00 89.81 119 ILE A CA 1
ATOM 994 C C . ILE A 1 119 ? -0.788 -3.410 13.845 1.00 89.81 119 ILE A C 1
ATOM 996 O O . ILE A 1 119 ? -1.419 -3.587 14.888 1.00 89.81 119 ILE A O 1
ATOM 1000 N N . ILE A 1 1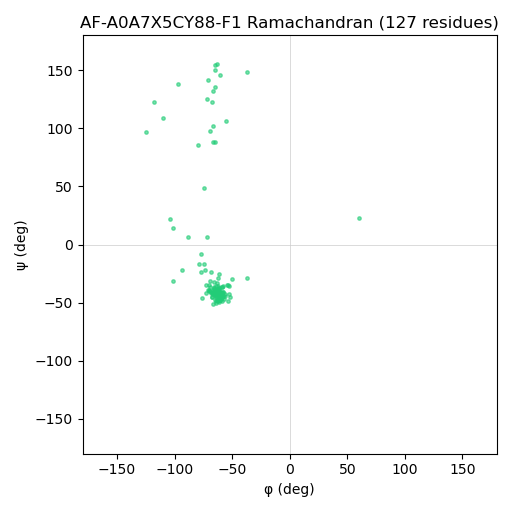20 ? -1.246 -3.816 12.654 1.00 88.81 120 ILE A N 1
ATOM 1001 C CA . ILE A 1 120 ? -2.549 -4.479 12.461 1.00 88.81 120 ILE A CA 1
ATOM 1002 C C . ILE A 1 120 ? -2.621 -5.787 13.254 1.00 88.81 120 ILE A C 1
ATOM 1004 O O . ILE A 1 120 ? -3.571 -5.997 14.008 1.00 88.81 120 ILE A O 1
ATOM 1008 N N . GLY A 1 121 ? -1.592 -6.635 13.170 1.00 87.06 121 GLY A N 1
ATOM 1009 C CA . GLY A 1 121 ? -1.534 -7.898 13.907 1.00 87.06 121 GLY A CA 1
ATOM 1010 C C . GLY A 1 121 ? -1.539 -7.710 15.428 1.00 87.06 121 GLY A C 1
ATOM 1011 O O . GLY A 1 121 ? -2.198 -8.469 16.143 1.00 87.06 121 GLY A O 1
ATOM 1012 N N . GLY A 1 122 ? -0.858 -6.677 15.937 1.00 86.06 122 GLY A N 1
ATOM 1013 C CA . GLY A 1 122 ? -0.934 -6.284 17.348 1.00 86.06 122 GLY A CA 1
ATOM 1014 C C . GLY A 1 122 ? -2.352 -5.877 17.755 1.00 86.06 122 GLY A C 1
ATOM 1015 O O . GLY A 1 122 ? -2.873 -6.351 18.766 1.00 86.06 122 GLY A O 1
ATOM 1016 N N . TYR A 1 123 ? -3.014 -5.081 16.917 1.00 80.56 123 TYR A N 1
ATOM 1017 C CA . TYR A 1 123 ? -4.384 -4.629 17.145 1.00 80.56 123 TYR A CA 1
ATOM 1018 C C . TYR A 1 123 ? -5.402 -5.782 17.104 1.00 80.56 123 TYR A C 1
ATOM 1020 O O . TYR A 1 123 ? -6.294 -5.854 17.948 1.00 80.56 123 TYR A O 1
ATOM 1028 N N . MET A 1 124 ? -5.237 -6.740 16.186 1.00 81.94 124 MET A N 1
ATOM 1029 C CA . MET A 1 124 ? -6.074 -7.943 16.097 1.00 81.94 124 MET A CA 1
ATOM 1030 C C . MET A 1 124 ? -5.966 -8.835 17.334 1.00 81.94 124 MET A C 1
ATOM 1032 O O . MET A 1 124 ? -6.970 -9.403 17.762 1.00 81.94 124 MET A O 1
ATOM 1036 N N . LYS A 1 125 ? -4.763 -8.978 17.905 1.00 80.88 125 LYS A N 1
ATOM 1037 C CA . LYS A 1 125 ? -4.561 -9.737 19.148 1.00 80.88 125 LYS A CA 1
ATOM 1038 C C . LYS A 1 125 ? -5.284 -9.075 20.316 1.00 80.88 125 LYS A C 1
ATOM 1040 O O . LYS A 1 125 ? -5.990 -9.761 21.046 1.00 80.88 125 LYS A O 1
ATOM 1045 N N . TYR A 1 126 ? -5.166 -7.753 20.432 1.00 73.38 126 TYR A N 1
ATOM 1046 C CA . TYR A 1 126 ? -5.841 -6.983 21.474 1.00 73.38 126 TYR A CA 1
ATOM 1047 C C . TYR A 1 126 ? -7.370 -7.003 21.326 1.00 73.38 126 TYR A C 1
ATOM 1049 O O . TYR A 1 126 ? -8.076 -7.111 22.313 1.00 73.38 126 TYR A O 1
ATOM 1057 N N . ALA A 1 127 ? -7.899 -6.959 20.098 1.00 68.56 127 ALA A N 1
ATOM 1058 C CA . ALA A 1 127 ? -9.344 -7.000 19.836 1.00 68.56 127 ALA A CA 1
ATOM 1059 C C . ALA A 1 127 ? -9.987 -8.402 19.962 1.00 68.56 127 ALA A C 1
ATOM 1061 O O . ALA A 1 127 ? -11.209 -8.537 19.827 1.00 68.56 127 ALA A O 1
ATOM 1062 N N . LYS A 1 128 ? -9.178 -9.459 20.121 1.00 59.56 128 LYS A N 1
ATOM 1063 C CA . LYS A 1 128 ? -9.644 -10.828 20.397 1.00 59.56 128 LYS A CA 1
ATOM 1064 C C . LYS A 1 128 ? -9.684 -11.156 21.895 1.00 59.56 128 LYS A C 1
ATOM 1066 O O . LYS A 1 128 ? -10.406 -12.092 22.233 1.00 59.56 128 LYS A O 1
ATOM 1071 N N . GLN A 1 129 ? -8.923 -10.437 22.725 1.00 48.34 129 GLN A N 1
ATOM 1072 C CA . GLN A 1 129 ? -9.065 -10.440 24.188 1.00 48.34 129 GLN A CA 1
ATOM 1073 C C . GLN A 1 129 ? -10.292 -9.627 24.603 1.00 48.34 129 GLN A C 1
ATOM 1075 O O . GLN A 1 129 ? -10.886 -10.007 25.631 1.00 48.34 129 GLN A O 1
#

pLDDT: mean 84.14, std 15.13, range [35.09, 96.88]

Foldseek 3Di:
DDPPPPPQDLLNLLVVLLVLLVVLLVLLLVLLVQFDPVCVVLSVVLNVLSVLLNVLSVCSNVVVDDVVSLVVNLVSLVVNLVSLCCQQDCVNPPDVDHRSGDPVSNVVSVVSSVVSNVSSVVSNVVVVD

Secondary structure (DSSP, 8-state):
---------HHHHHHHHHHHHHHHHHHHHHHHHT--GGGHHHHHHHHHHHHHHHHHHHHHHTT---HHHHHHHHHHHHHHHHHHHHHH-GGGS-TTS--SS-HHHHHHHHHHHHHHHHHHHHHHHHTT-

Radius of gyration: 16.25 Å; Cα contacts (8 Å, |Δi|>4): 101; chains: 1; bounding box: 36×23×51 Å

Mean predicted aligned error: 6.93 Å

Solvent-accessible surface area (backbone atoms only — not comparable to full-atom values): 7300 Å² total; per-residue (Å²): 134,85,83,80,75,78,82,67,51,77,66,58,46,37,52,51,51,39,54,54,48,52,54,46,44,61,53,48,55,60,58,45,69,68,40,51,80,92,44,46,64,61,37,51,51,50,51,48,44,56,50,48,44,48,50,41,34,50,43,54,56,71,61,68,72,47,80,59,54,60,49,52,37,54,51,44,52,49,52,44,54,52,48,54,45,60,36,38,41,45,88,82,30,62,97,92,41,84,36,64,36,51,65,73,59,45,53,56,50,51,51,51,54,51,54,52,48,52,54,50,52,53,50,54,54,60,76,70,108

=== Feature glossary ===
The record interleaves many kinds of information about one protein. Here is each kind framed as the question it answers.

Q: What are the backbone torsion angles?
A: φ (phi) and ψ (psi) are the two rotatable backbone dihedrals per residue: φ is the C(i-1)–N–Cα–C torsion, ψ is the N–Cα–C–N(i+1) torsion, both in degrees on (−180°, 180°]. α-helical residues cluster near (−60°, −45°); β-strand residues near (−120°, +130°). A Ramachandran plot is simply a scatter of (φ, ψ) for every residue.

Q: What is the amino-acid chain?
A: This is the polypeptide sequence — one letter per residue, N-terminus first. Length ranges from a few dozen residues for small domains to over a thousand for large multi-domain proteins.

Q: How mobile is each atom in the crystal?
A: For experimental (PDB) structures, the B-factor (temperature factor) quantifies the positional spread of each atom in the crystal — a combination of thermal vibration and static disorder — in units of Å². High B-factors mark flexible loops or poorly resolved regions; low B-factors mark the rigid, well-ordered core.

Q: Are the domains correctly placed relative to each other?
A: Predicted Aligned Error (PAE) is an AlphaFold confidence matrix: entry (i, j) is the expected error in the position of residue j, in ångströms, when the prediction is superimposed on the true structure at residue i. Low PAE within a block of residues means that block is internally rigid and well-predicted; high PAE between two blocks means their relative placement is uncertain even if each block individually is confident.

Q: How confident is the AlphaFold model at each residue?
A: pLDDT is the predicted lDDT-Cα score: AlphaFold's confidence that the local environment of each residue (all inter-atomic distances within 15 Å) is correctly placed. It is a per-residue number between 0 and 100, with higher meaning more reliable.

Q: What family and function is it annotated with?
A: Functional annotations link the protein to curated databases. InterPro entries identify conserved domains and families by matching the sequence against member-database signatures (Pfam, PROSITE, CDD, …). Gene Ontology (GO) terms describe molecular function, biological process, and cellular component in a controlled vocabulary. CATH places the structure in a hierarchical fold classification (Class/Architecture/Topology/Homologous-superfamily). The organism is the source species.

Q: How big and how compact is the whole molecule?
A: Three whole-structure scalars: the radius of gyration (RMS distance of Cα from centroid, in Å), the count of Cα–Cα contacts (pairs closer than 8 Å and separated by more than four residues in sequence — i.e. tertiary, not local, contacts), and the bounding-box dimensions. Together they distinguish compact globular folds from extended fibres or disordered chains.

Q: What known structures does this most resemble?
A: The Foldseek neighbor list gives the closest experimentally determined structures in the PDB, ranked by structural alignment. TM-score near 1 means near-identical fold; near 0.3 means only rough topology match. This is how one finds what a novel AlphaFold prediction most resembles in the solved-structure universe.

Q: Which residues are buried vs exposed?
A: SASA measures how much of the protein is reachable by solvent. It is computed by rolling a water-sized probe over the atomic surface and summing the exposed area (Å²). Per-residue SASA distinguishes core (buried, low SASA) from surface (exposed, high SASA) residues; total SASA is a whole-molecule size measure.

Q: Which residues are in helices, strands, or loops?
A: Eight-state secondary structure (DSSP): H is the canonical α-helix, G the tighter 3₁₀-helix, I the wider π-helix; E/B are β-structure, T and S are turns and bends, and '-' is everything else. DSSP derives these from the pattern of main-chain N–H···O=C hydrogen bonds, not from the sequence.

Q: Where is each backbone atom in 3D?
A: Structure coordinates are given as an mmCIF _atom_site loop: one row per atom with element, residue name, chain id, sequence number, and x/y/z position in Å. Only the four main-chain atoms per residue are included here; side chains are omitted to keep the record compact.

Q: What if only a Cα trace is available?
A: Three-state secondary structure (P-SEA) collapses the eight DSSP classes into helix (a), strand (b), and coil (c). P-SEA assigns these from Cα geometry alone — distances and angles — without requiring backbone oxygens, so it works on any Cα trace.

Q: What do the rendered images show?
A: The six renders are orthographic views along the three Cartesian axes in both directions. Representation (cartoon, sticks, or surface) and color scheme (sequence-rainbow or by-chain) vary across proteins so the training set covers all the common visualization conventions.

Q: What does the local fold look like, residue by residue?
A: Foldseek's 3Di representation compresses backbone geometry into a per-residue letter drawn from a learned twenty-state alphabet. It captures the tertiary interaction pattern around each residue — which residues are packed against it in space, regardless of where they are in sequence.

Q: What do the diagnostic plots show?
A: The contact map is a binary N×N matrix image: pixel (i, j) is dark where Cα_i and Cα_j are within 8 Å and |i−j|>4. Because the |i−j|>4 filter removes local helical contacts, off-diagonal stripes parallel to the main diagonal indicate parallel β-sheets; stripes perpendicular to it indicate antiparallel β-sheets. The Ramachandran plot scatters every residue's (φ, ψ) pair against the sterically allowed regions. The PAE heatmap renders the predicted-aligned-error matrix.